Protein AF-A0A2W6C0K3-F1 (afdb_monomer_lite)

Structure (mmCIF, N/CA/C/O backbone):
data_AF-A0A2W6C0K3-F1
#
_entry.id   AF-A0A2W6C0K3-F1
#
loop_
_atom_site.group_PDB
_atom_site.id
_atom_site.type_symbol
_atom_site.label_atom_id
_atom_site.label_alt_id
_atom_site.label_comp_id
_atom_site.label_asym_id
_atom_site.label_entity_id
_atom_site.label_seq_id
_atom_site.pdbx_PDB_ins_code
_atom_site.Cartn_x
_atom_site.Cartn_y
_atom_site.Cartn_z
_atom_site.occupancy
_atom_site.B_iso_or_equiv
_atom_site.auth_seq_id
_atom_site.auth_comp_id
_atom_site.auth_asym_id
_atom_site.auth_atom_id
_atom_site.pdbx_PDB_model_num
ATOM 1 N N . MET A 1 1 ? -0.952 -3.554 39.737 1.00 39.75 1 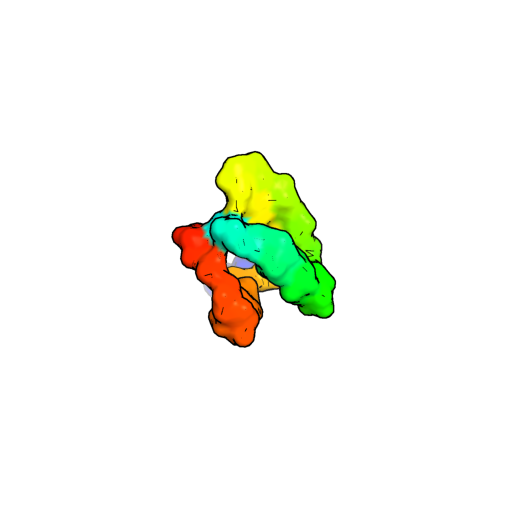MET A N 1
ATOM 2 C CA . MET A 1 1 ? -0.942 -4.238 38.431 1.00 39.75 1 MET A CA 1
ATOM 3 C C . MET A 1 1 ? -2.277 -3.902 37.786 1.00 39.75 1 MET A C 1
ATOM 5 O O . MET A 1 1 ? -3.291 -4.358 38.290 1.00 39.75 1 MET A O 1
ATOM 9 N N . ILE A 1 2 ? -2.309 -2.960 36.843 1.00 47.09 2 ILE A N 1
ATOM 10 C CA . ILE A 1 2 ? -3.562 -2.519 36.215 1.00 47.09 2 ILE A CA 1
ATOM 11 C C . ILE A 1 2 ? -3.586 -3.168 34.835 1.00 47.09 2 ILE A C 1
ATOM 13 O O . ILE A 1 2 ? -2.879 -2.728 33.933 1.00 47.09 2 ILE A O 1
ATOM 17 N N . GLU A 1 3 ? -4.344 -4.253 34.703 1.00 54.31 3 GLU A N 1
ATOM 18 C CA . GLU A 1 3 ? -4.707 -4.801 33.400 1.00 54.31 3 GLU A CA 1
ATOM 19 C C . GLU A 1 3 ? -5.737 -3.868 32.770 1.00 54.31 3 GLU A C 1
ATOM 21 O O . GLU A 1 3 ? -6.937 -3.956 33.030 1.00 54.31 3 GLU A O 1
ATOM 26 N N . VAL A 1 4 ? -5.260 -2.945 31.942 1.00 58.44 4 VAL A N 1
ATOM 27 C CA . VAL A 1 4 ? -6.121 -2.283 30.971 1.00 58.44 4 VAL A CA 1
ATOM 28 C C . VAL A 1 4 ? -5.972 -3.074 29.677 1.00 58.44 4 VAL A C 1
ATOM 30 O O . VAL A 1 4 ? -5.065 -2.836 28.889 1.00 58.44 4 VAL A O 1
ATOM 33 N N . CYS A 1 5 ? -6.872 -4.033 29.440 1.00 50.81 5 CYS A N 1
ATOM 34 C CA . CYS A 1 5 ? -7.234 -4.362 28.063 1.00 50.81 5 CYS A CA 1
ATOM 35 C C . CYS A 1 5 ? -7.986 -3.147 27.526 1.00 50.81 5 CYS A C 1
ATOM 37 O O . CYS A 1 5 ? -9.220 -3.107 27.531 1.00 50.81 5 CYS A O 1
ATOM 39 N N . GLU A 1 6 ? -7.237 -2.120 27.134 1.00 48.03 6 GLU A N 1
ATOM 40 C CA . GLU A 1 6 ? -7.785 -1.017 26.375 1.00 48.03 6 GLU A CA 1
ATOM 41 C C . GLU A 1 6 ? -8.282 -1.614 25.060 1.00 48.03 6 GLU A C 1
ATOM 43 O O . GLU A 1 6 ? -7.537 -1.912 24.134 1.00 48.03 6 GLU A O 1
ATOM 48 N N . ARG A 1 7 ? -9.588 -1.870 25.001 1.00 51.16 7 ARG A N 1
ATOM 49 C CA . ARG A 1 7 ? -10.309 -2.077 23.748 1.00 51.16 7 ARG A CA 1
ATOM 50 C C . ARG A 1 7 ? -10.389 -0.730 23.034 1.00 51.16 7 ARG A C 1
ATOM 52 O O . ARG A 1 7 ? -11.477 -0.193 22.837 1.00 51.16 7 ARG A O 1
ATOM 59 N N . THR A 1 8 ? -9.246 -0.141 22.703 1.00 47.91 8 THR A N 1
ATOM 60 C CA . THR A 1 8 ? -9.203 0.942 21.734 1.00 47.91 8 THR A CA 1
ATOM 61 C C . THR A 1 8 ? -9.616 0.322 20.406 1.00 47.91 8 THR A C 1
ATOM 63 O O . THR A 1 8 ? -9.171 -0.760 20.033 1.00 47.91 8 THR A O 1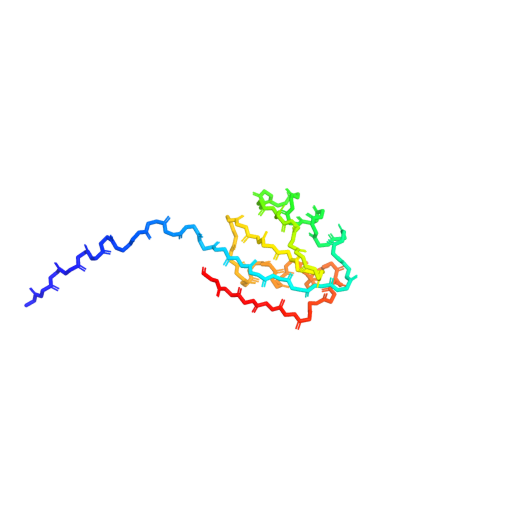
ATOM 66 N N . SER A 1 9 ? -10.635 0.933 19.810 1.00 45.78 9 SER A N 1
ATOM 67 C CA . SER A 1 9 ? -11.327 0.558 18.580 1.00 45.78 9 SER A CA 1
ATOM 68 C C . SER A 1 9 ? -10.548 -0.367 17.644 1.00 45.78 9 SER A C 1
ATOM 70 O O . SER A 1 9 ? -9.381 -0.116 17.356 1.00 45.78 9 SER A 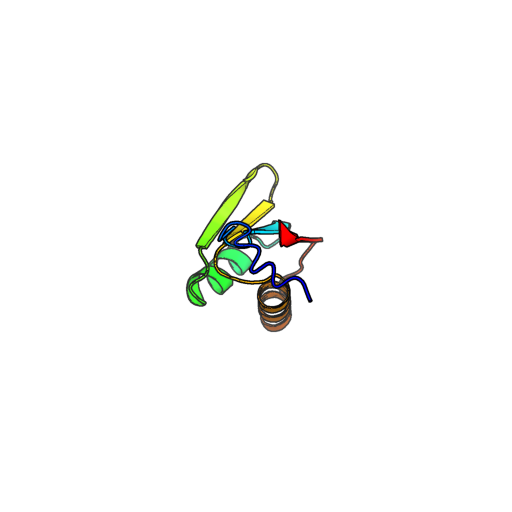O 1
ATOM 72 N N . GLN A 1 10 ? -11.239 -1.344 17.050 1.00 49.88 10 GLN A N 1
ATOM 73 C CA . GLN A 1 10 ? -10.819 -1.998 15.806 1.00 49.88 10 GLN A CA 1
ATOM 74 C C . GLN A 1 10 ? -10.780 -0.959 14.663 1.00 49.88 10 GLN A C 1
ATOM 76 O O . GLN A 1 10 ? -11.558 -1.038 13.713 1.00 49.88 10 GLN A O 1
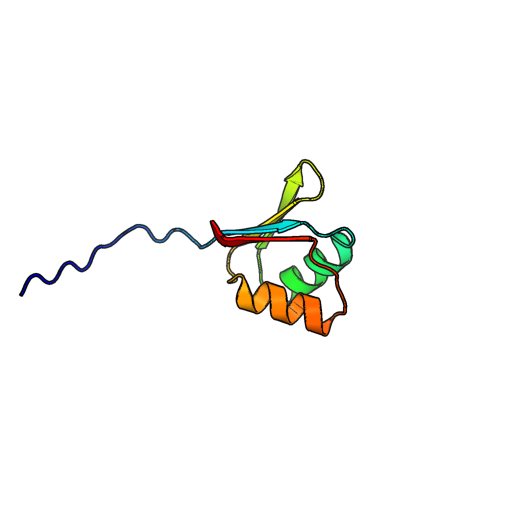ATOM 81 N N . LEU A 1 11 ? -9.929 0.060 14.773 1.00 54.41 11 LEU A N 1
ATOM 82 C CA . LEU A 1 11 ? -9.604 0.974 13.699 1.00 54.41 11 LEU A CA 1
ATOM 83 C C . LEU A 1 11 ? -8.891 0.082 12.698 1.00 54.41 11 LEU A C 1
ATOM 85 O O . LEU A 1 11 ? -7.806 -0.428 12.972 1.00 54.41 11 LEU A O 1
ATOM 89 N N . ARG A 1 12 ? -9.569 -0.261 11.602 1.00 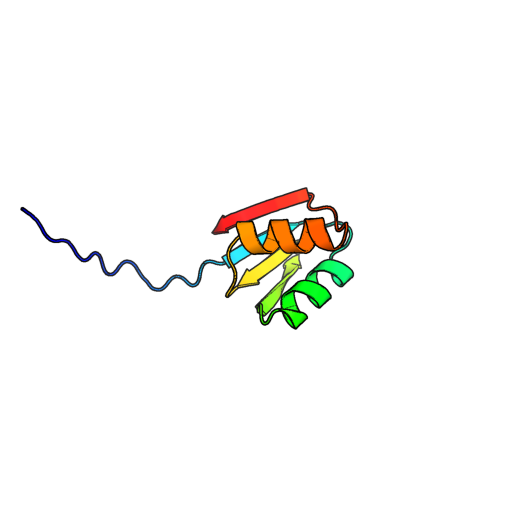60.59 12 ARG A N 1
ATOM 90 C CA . ARG A 1 12 ? -8.892 -0.972 10.525 1.00 60.59 12 ARG A CA 1
ATOM 91 C C . ARG A 1 12 ? -7.780 -0.027 10.081 1.00 60.59 12 ARG A C 1
ATOM 93 O O . ARG A 1 12 ? -8.144 1.047 9.618 1.00 60.59 12 ARG A O 1
ATOM 100 N N . PRO A 1 13 ? -6.494 -0.376 10.268 1.00 70.31 13 PRO A N 1
ATOM 101 C CA . PRO A 1 13 ? -5.414 0.537 9.937 1.00 70.31 13 PRO A CA 1
ATOM 102 C C . PRO A 1 13 ? -5.548 0.867 8.455 1.00 70.31 13 PRO A C 1
ATOM 104 O O . PRO A 1 13 ? -5.538 -0.042 7.612 1.00 70.31 13 PRO A O 1
ATOM 107 N N . ASP A 1 14 ? -5.790 2.141 8.167 1.00 82.88 14 ASP A N 1
ATOM 108 C CA . ASP A 1 14 ? -5.814 2.650 6.809 1.00 82.88 14 ASP A CA 1
ATOM 109 C C . ASP A 1 14 ? -4.458 3.285 6.530 1.00 82.88 14 ASP A C 1
ATOM 111 O O . ASP A 1 14 ? -3.827 3.890 7.389 1.00 82.88 14 ASP A O 1
ATOM 115 N N . VAL A 1 15 ? -3.927 3.052 5.341 1.00 89.56 15 VAL A N 1
ATOM 116 C CA . VAL A 1 15 ? -2.620 3.565 4.957 1.00 89.56 15 VAL A CA 1
ATOM 117 C C . VAL A 1 15 ? -2.822 4.445 3.751 1.00 89.56 15 VAL A C 1
ATOM 119 O O . VAL A 1 15 ? -3.238 3.988 2.685 1.00 89.56 15 VAL A O 1
ATOM 122 N N . PHE A 1 16 ? -2.494 5.718 3.912 1.00 90.19 16 PHE A N 1
ATOM 123 C CA . PHE A 1 16 ? -2.451 6.652 2.811 1.00 90.19 16 PHE A CA 1
ATOM 124 C C . PHE A 1 16 ? -1.153 6.464 2.029 1.00 90.19 16 PHE A C 1
ATOM 126 O O . PHE A 1 16 ? -0.053 6.527 2.576 1.00 90.19 16 PHE A O 1
ATOM 133 N N . VAL A 1 17 ? -1.286 6.246 0.729 1.00 90.00 17 VAL A N 1
ATOM 134 C CA . VAL A 1 17 ? -0.187 6.026 -0.199 1.00 90.00 17 VAL A CA 1
ATOM 135 C C . VAL A 1 17 ? -0.307 7.020 -1.339 1.00 90.00 17 VAL A C 1
ATOM 137 O O . VAL A 1 17 ? -1.317 7.061 -2.038 1.00 90.00 17 VAL A O 1
ATOM 140 N N . ARG A 1 18 ? 0.746 7.785 -1.600 1.00 89.94 18 ARG A N 1
ATOM 141 C CA . ARG A 1 18 ? 0.845 8.616 -2.802 1.00 89.94 18 ARG A CA 1
ATOM 142 C C . ARG A 1 18 ? 1.839 7.976 -3.752 1.00 89.94 18 ARG A C 1
ATOM 144 O O . ARG A 1 18 ? 2.989 7.732 -3.389 1.00 89.94 18 ARG A O 1
ATOM 151 N N . SER A 1 19 ? 1.411 7.706 -4.980 1.00 85.88 19 SER A N 1
ATOM 152 C CA . SER A 1 19 ? 2.285 7.144 -6.011 1.00 85.88 19 SER A CA 1
ATOM 153 C C . SER A 1 19 ? 1.991 7.761 -7.379 1.00 85.88 19 SER A C 1
ATOM 155 O O . SER A 1 19 ? 0.826 7.847 -7.778 1.00 85.88 19 SER A O 1
ATOM 157 N N . PRO A 1 20 ? 3.028 8.115 -8.163 1.00 84.50 20 PRO A N 1
ATOM 158 C CA . PRO A 1 20 ? 2.850 8.551 -9.544 1.00 84.50 20 PRO A CA 1
ATOM 159 C C . PRO A 1 20 ? 2.378 7.396 -10.444 1.00 84.50 20 PRO A C 1
ATOM 161 O O . PRO A 1 20 ? 1.778 7.634 -11.489 1.00 84.50 20 PRO A O 1
ATOM 164 N N . ARG A 1 21 ? 2.582 6.136 -10.027 1.00 83.56 21 ARG A N 1
ATOM 165 C CA . ARG A 1 21 ? 2.126 4.918 -10.718 1.00 83.56 21 ARG A CA 1
ATOM 166 C C . ARG A 1 21 ? 0.947 4.253 -9.993 1.00 83.56 21 ARG A C 1
ATOM 168 O O . ARG A 1 21 ? 0.932 3.041 -9.778 1.00 83.56 21 ARG A O 1
ATOM 175 N N . ARG A 1 22 ? -0.079 5.048 -9.666 1.00 83.38 22 ARG A N 1
ATOM 176 C CA . ARG A 1 22 ? -1.266 4.613 -8.902 1.00 83.38 22 ARG A CA 1
ATOM 177 C C . ARG A 1 22 ? -1.980 3.379 -9.465 1.00 83.38 22 ARG A C 1
ATOM 179 O O . ARG A 1 22 ? -2.320 2.491 -8.702 1.00 83.38 22 ARG A O 1
ATOM 186 N N . SER A 1 23 ? -2.158 3.274 -10.783 1.00 84.81 23 SER A N 1
ATOM 187 C CA . SER A 1 23 ? -2.882 2.153 -11.406 1.00 84.81 23 SER A CA 1
ATOM 188 C C . SER A 1 23 ? -2.165 0.811 -11.235 1.00 84.81 23 SER A C 1
ATOM 190 O O . SER A 1 23 ? -2.809 -0.208 -10.990 1.00 84.81 23 SER A O 1
ATOM 192 N N . GLY A 1 24 ? -0.831 0.816 -11.330 1.00 86.19 24 GLY A N 1
ATOM 193 C CA . GLY A 1 24 ? -0.008 -0.363 -11.069 1.00 86.19 24 GLY A CA 1
ATOM 194 C C . GLY A 1 24 ? -0.089 -0.782 -9.605 1.00 86.19 24 GLY A C 1
ATOM 195 O O . GLY A 1 24 ? -0.305 -1.957 -9.319 1.00 86.19 24 GLY A O 1
ATOM 196 N N . LEU A 1 25 ? 0.001 0.192 -8.691 1.00 85.31 25 LEU A N 1
ATOM 197 C CA . LEU A 1 25 ? -0.078 -0.066 -7.256 1.00 85.31 25 LEU A CA 1
ATOM 198 C C . LEU A 1 25 ? -1.447 -0.641 -6.876 1.00 85.31 25 LEU A C 1
ATOM 200 O O . LEU A 1 25 ? -1.512 -1.704 -6.273 1.00 85.31 25 LEU A O 1
ATOM 204 N N . THR A 1 26 ? -2.541 0.002 -7.296 1.00 89.56 26 THR A N 1
ATOM 205 C CA . THR A 1 26 ? -3.907 -0.466 -7.027 1.00 89.56 26 THR A CA 1
ATOM 206 C C . THR A 1 26 ? -4.096 -1.913 -7.468 1.00 89.56 26 THR A C 1
ATOM 208 O O . THR A 1 26 ? -4.594 -2.718 -6.694 1.00 89.56 26 THR A O 1
ATOM 211 N N . ARG A 1 27 ? -3.634 -2.281 -8.670 1.00 90.50 27 ARG A N 1
ATOM 212 C CA . ARG A 1 27 ? -3.777 -3.652 -9.179 1.00 90.50 27 ARG A CA 1
ATOM 213 C C . ARG A 1 27 ? -3.054 -4.682 -8.311 1.00 90.50 27 ARG A C 1
ATOM 215 O O . ARG A 1 27 ? -3.626 -5.730 -8.024 1.00 90.50 27 ARG A O 1
ATOM 222 N N . VAL A 1 28 ? -1.821 -4.384 -7.904 1.00 90.31 28 VAL A N 1
ATOM 223 C CA . VAL A 1 28 ? -1.017 -5.262 -7.040 1.00 90.31 28 VAL A CA 1
ATOM 224 C C . VAL A 1 28 ? -1.692 -5.425 -5.680 1.00 90.31 28 VAL A C 1
ATOM 226 O O . VAL A 1 28 ? -1.922 -6.544 -5.232 1.00 90.31 28 VAL A O 1
ATOM 229 N N . LEU A 1 29 ? -2.082 -4.313 -5.057 1.00 89.56 29 LEU A N 1
ATOM 230 C CA . LEU A 1 29 ? -2.694 -4.314 -3.731 1.00 89.56 29 LEU A CA 1
ATOM 231 C C . LEU A 1 29 ? -4.061 -5.022 -3.731 1.00 89.56 29 LEU A C 1
ATOM 233 O O . LEU A 1 29 ? -4.317 -5.850 -2.861 1.00 89.56 29 LEU A O 1
ATOM 237 N N . THR A 1 30 ? -4.908 -4.780 -4.736 1.00 90.00 30 THR A N 1
ATOM 238 C CA . THR A 1 30 ? -6.193 -5.484 -4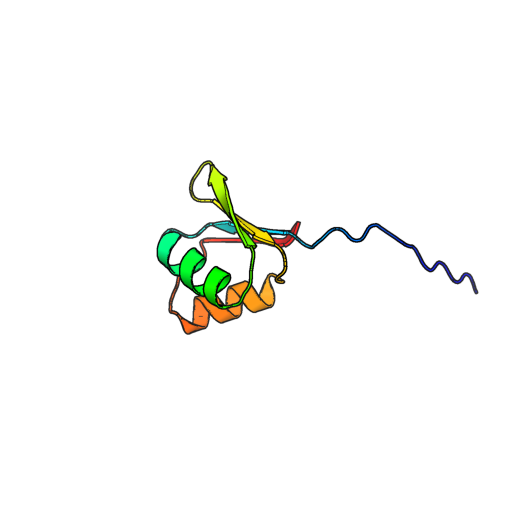.888 1.00 90.00 30 THR A CA 1
ATOM 239 C C . THR A 1 30 ? -5.998 -6.974 -5.166 1.00 90.00 30 THR A C 1
ATOM 241 O O . THR A 1 30 ? -6.730 -7.792 -4.615 1.00 90.00 30 THR A O 1
ATOM 244 N N . SER A 1 31 ? -4.983 -7.359 -5.948 1.00 89.81 31 SER A N 1
ATOM 245 C CA . SER A 1 31 ? -4.637 -8.775 -6.156 1.00 89.81 31 SER A CA 1
ATOM 246 C C . SER A 1 31 ? -4.186 -9.471 -4.871 1.00 89.81 31 SER A C 1
ATOM 248 O O . SER A 1 31 ? -4.330 -10.685 -4.756 1.00 89.81 31 SER A O 1
ATOM 250 N N . MET A 1 32 ? -3.636 -8.721 -3.917 1.00 86.81 32 MET A N 1
ATOM 251 C CA . MET A 1 32 ? -3.244 -9.215 -2.596 1.00 86.81 32 MET A CA 1
ATOM 252 C C . MET A 1 32 ? -4.402 -9.212 -1.583 1.00 86.81 32 MET A C 1
ATOM 254 O O . MET A 1 32 ? -4.198 -9.576 -0.428 1.00 86.81 32 MET A O 1
ATOM 258 N N . GLY A 1 33 ? -5.609 -8.815 -2.000 1.00 87.62 33 GLY A N 1
ATOM 259 C CA . GLY A 1 33 ? -6.796 -8.764 -1.145 1.00 87.62 33 GLY A CA 1
ATOM 260 C C . GLY A 1 33 ? -6.939 -7.478 -0.328 1.00 87.62 33 GLY A C 1
ATOM 261 O O . GLY A 1 33 ? -7.771 -7.432 0.574 1.00 87.62 33 GLY A O 1
ATOM 262 N N . ALA A 1 34 ? -6.156 -6.436 -0.624 1.00 88.75 34 ALA A N 1
ATOM 263 C CA . ALA A 1 34 ? -6.310 -5.137 0.020 1.00 88.75 34 ALA A CA 1
ATOM 264 C C . ALA A 1 34 ? -7.422 -4.316 -0.648 1.00 88.75 34 ALA A C 1
ATOM 266 O O . ALA A 1 34 ? -7.566 -4.298 -1.877 1.00 88.75 34 ALA A O 1
ATOM 267 N N . THR A 1 35 ? -8.173 -3.575 0.162 1.00 89.94 35 THR A N 1
ATOM 268 C CA . THR A 1 35 ? -9.180 -2.638 -0.334 1.00 89.94 35 THR A CA 1
ATOM 269 C C . THR A 1 35 ? -8.505 -1.299 -0.586 1.00 89.94 35 THR A C 1
ATOM 271 O O . THR A 1 35 ? -8.013 -0.662 0.343 1.00 89.94 35 THR A O 1
ATOM 274 N N . VAL A 1 36 ? -8.472 -0.874 -1.848 1.00 90.56 36 VAL A N 1
ATOM 275 C CA . VAL A 1 36 ? -7.840 0.381 -2.265 1.00 90.56 36 VAL A CA 1
ATOM 276 C C . VAL A 1 36 ? -8.916 1.371 -2.685 1.00 90.56 36 VAL A C 1
ATOM 278 O O . VAL A 1 36 ? -9.678 1.107 -3.613 1.00 90.56 36 VAL A O 1
ATOM 281 N N . LEU A 1 37 ? -8.943 2.526 -2.032 1.00 89.94 37 LEU A N 1
ATOM 282 C CA . LEU A 1 37 ? -9.802 3.650 -2.363 1.00 89.94 37 LEU A CA 1
ATOM 283 C C . LEU A 1 37 ? -8.957 4.764 -2.982 1.00 89.94 37 LEU A C 1
ATOM 285 O O . LEU A 1 37 ? -7.892 5.111 -2.474 1.00 89.94 37 LEU A O 1
ATOM 289 N N . VAL A 1 38 ? -9.401 5.301 -4.116 1.00 87.44 38 VAL A N 1
ATOM 290 C CA . VAL A 1 38 ? -8.689 6.393 -4.784 1.00 87.44 38 VAL A CA 1
ATOM 291 C C . VAL A 1 38 ? -9.084 7.707 -4.129 1.00 87.44 38 VAL A C 1
ATOM 293 O O . VAL A 1 38 ? -10.245 8.099 -4.181 1.00 87.44 38 VAL A O 1
ATOM 296 N N . GLU A 1 39 ? -8.102 8.390 -3.556 1.00 85.31 39 GLU A N 1
ATOM 297 C CA . GLU A 1 39 ? -8.269 9.693 -2.925 1.00 85.31 39 GLU A CA 1
ATOM 298 C C . GLU A 1 39 ? -7.941 10.825 -3.911 1.00 85.31 39 GLU A C 1
ATOM 300 O O . GLU A 1 39 ? -7.266 10.650 -4.938 1.00 85.31 39 GLU A O 1
ATOM 305 N N . SER A 1 40 ? -8.405 12.030 -3.583 1.00 79.06 40 SER A N 1
ATOM 306 C CA . SER A 1 40 ? -8.108 13.231 -4.367 1.00 79.06 40 SER A CA 1
ATOM 307 C C . SER A 1 40 ? -6.598 13.501 -4.442 1.00 79.06 40 SER A C 1
ATOM 309 O O . SER A 1 40 ? -5.841 13.248 -3.507 1.00 79.06 40 SER A O 1
ATOM 311 N N . GLY A 1 41 ? -6.136 14.036 -5.576 1.00 73.75 41 GLY A N 1
ATOM 312 C CA . GLY A 1 41 ? -4.747 14.482 -5.722 1.00 73.75 41 GLY A CA 1
ATOM 313 C C . GLY A 1 41 ? -3.702 13.363 -5.812 1.00 73.75 41 GLY A C 1
ATOM 314 O O . GLY A 1 41 ? -2.591 13.562 -5.336 1.00 73.75 41 GLY A O 1
ATOM 315 N N . HIS A 1 42 ? -4.020 12.225 -6.442 1.00 74.75 42 HIS A N 1
ATOM 316 C CA . HIS A 1 42 ? -3.121 11.065 -6.633 1.00 74.75 42 HIS A CA 1
ATOM 317 C C . HIS A 1 42 ? -2.806 10.254 -5.362 1.00 74.75 42 HIS A C 1
ATOM 319 O O . HIS A 1 42 ? -1.866 9.455 -5.362 1.00 74.75 42 HIS A O 1
ATOM 325 N N . GLY A 1 43 ? -3.596 10.438 -4.303 1.00 86.81 43 GLY A N 1
ATOM 326 C CA . GLY A 1 43 ? -3.568 9.586 -3.121 1.00 86.81 43 GLY A CA 1
ATOM 327 C C . GLY A 1 43 ? -4.347 8.285 -3.323 1.00 86.81 43 GLY A C 1
ATOM 328 O O . GLY A 1 43 ? -5.261 8.196 -4.144 1.00 86.81 43 GLY A O 1
ATOM 329 N N . LEU A 1 44 ? -3.985 7.272 -2.555 1.00 89.06 44 LEU A N 1
ATOM 330 C CA . LEU A 1 44 ? -4.672 5.998 -2.426 1.00 89.06 44 LEU A CA 1
ATOM 331 C C . LEU A 1 44 ? -4.798 5.719 -0.930 1.00 89.06 44 LEU A C 1
ATOM 333 O O . LEU A 1 44 ? -3.790 5.728 -0.235 1.00 89.06 44 LEU A O 1
ATOM 337 N N . SER A 1 45 ? -6.000 5.470 -0.428 1.00 90.44 45 SER A N 1
ATOM 338 C CA . SER A 1 45 ? -6.176 4.903 0.909 1.00 90.44 45 SER A CA 1
ATOM 339 C C . SER A 1 45 ? -6.273 3.387 0.776 1.00 90.44 45 SER A C 1
ATOM 341 O O . SER A 1 45 ? -7.041 2.867 -0.034 1.00 90.44 45 SER A O 1
ATOM 343 N N . VAL A 1 46 ? -5.442 2.667 1.518 1.00 90.31 46 VAL A N 1
ATOM 344 C CA . VAL A 1 46 ? -5.369 1.207 1.497 1.00 90.31 46 VAL A CA 1
ATOM 345 C C . VAL A 1 46 ? -5.810 0.697 2.854 1.00 90.31 46 VAL A C 1
ATOM 347 O O . VAL A 1 46 ? -5.227 1.053 3.869 1.00 90.31 46 VAL A O 1
ATOM 350 N N . THR A 1 47 ? -6.823 -0.159 2.875 1.00 89.56 47 THR A N 1
ATOM 351 C CA . THR A 1 47 ? -7.341 -0.777 4.098 1.00 89.56 47 THR A CA 1
ATOM 352 C C . THR A 1 47 ? -7.179 -2.289 4.044 1.00 89.56 47 THR A C 1
ATOM 354 O O . THR A 1 47 ? -7.177 -2.907 2.975 1.00 89.56 47 THR A O 1
ATOM 357 N N . GLY A 1 48 ? -7.028 -2.896 5.223 1.00 84.69 48 GLY A N 1
ATOM 358 C CA . GLY A 1 48 ? -6.805 -4.339 5.351 1.00 84.69 48 GLY A CA 1
ATOM 359 C C . GLY A 1 48 ? -5.352 -4.764 5.137 1.00 84.69 48 GLY A C 1
ATOM 360 O O . GLY A 1 48 ? -5.076 -5.960 5.097 1.00 84.69 48 GLY A O 1
ATOM 361 N N . MET A 1 49 ? -4.423 -3.808 5.030 1.00 87.31 49 MET A N 1
ATOM 362 C CA . MET A 1 49 ? -2.999 -4.087 4.912 1.00 87.31 49 MET A CA 1
ATOM 363 C C . MET A 1 49 ? -2.152 -3.004 5.573 1.00 87.31 49 MET A C 1
ATOM 365 O O . MET A 1 49 ? -2.466 -1.821 5.491 1.00 87.31 49 MET A O 1
ATOM 369 N N . ASP A 1 50 ? -1.070 -3.426 6.217 1.00 86.19 50 ASP A N 1
ATOM 370 C CA . ASP A 1 50 ? -0.122 -2.542 6.879 1.00 86.19 50 ASP A CA 1
ATOM 371 C C . ASP A 1 50 ? 0.837 -1.855 5.891 1.00 86.19 50 ASP A C 1
ATOM 373 O O . ASP A 1 50 ? 1.073 -2.318 4.769 1.00 86.19 50 ASP A O 1
ATOM 377 N N . ALA A 1 51 ? 1.431 -0.748 6.337 1.00 87.69 51 ALA A N 1
ATOM 378 C CA . ALA A 1 51 ? 2.347 0.048 5.529 1.00 87.69 51 ALA A CA 1
ATOM 379 C C . ALA A 1 51 ? 3.600 -0.733 5.100 1.00 87.69 51 ALA A C 1
ATOM 381 O O . ALA A 1 51 ? 4.046 -0.582 3.962 1.00 87.69 51 ALA A O 1
ATOM 382 N N . CYS A 1 52 ? 4.142 -1.610 5.951 1.00 87.62 52 CYS A N 1
ATOM 383 C CA . CYS A 1 52 ? 5.316 -2.414 5.603 1.00 87.62 52 CYS A CA 1
ATOM 384 C C . CYS A 1 52 ? 5.020 -3.349 4.427 1.00 87.62 52 CYS A C 1
ATOM 386 O O . CYS A 1 52 ? 5.782 -3.375 3.461 1.00 87.62 52 CYS A O 1
ATOM 388 N N . ARG A 1 53 ? 3.886 -4.058 4.448 1.00 88.94 53 ARG A N 1
ATOM 389 C CA . ARG A 1 53 ? 3.460 -4.909 3.329 1.00 88.94 53 ARG A CA 1
ATOM 390 C C . ARG A 1 53 ? 3.214 -4.125 2.050 1.00 88.94 53 ARG A C 1
ATOM 392 O O . ARG A 1 53 ? 3.608 -4.590 0.981 1.00 88.94 53 ARG A O 1
ATOM 399 N N . ILE A 1 54 ? 2.615 -2.938 2.145 1.00 88.88 54 ILE A N 1
ATOM 400 C CA . ILE A 1 54 ? 2.426 -2.048 0.990 1.00 88.88 54 ILE A CA 1
ATOM 401 C C . ILE A 1 54 ? 3.785 -1.648 0.397 1.00 88.88 54 ILE A C 1
ATOM 403 O O . ILE A 1 54 ? 3.975 -1.743 -0.817 1.00 88.88 54 ILE A O 1
ATOM 407 N N . ALA A 1 55 ? 4.744 -1.253 1.239 1.00 88.62 55 ALA A N 1
ATOM 408 C CA . ALA A 1 55 ? 6.089 -0.880 0.808 1.00 88.62 55 ALA A CA 1
ATOM 409 C C . ALA A 1 55 ? 6.829 -2.054 0.151 1.00 88.62 55 ALA A C 1
ATOM 411 O O . ALA A 1 55 ? 7.422 -1.887 -0.915 1.00 88.62 55 ALA A O 1
ATOM 412 N N . SER A 1 56 ? 6.753 -3.253 0.738 1.00 90.94 56 SER A N 1
ATOM 413 C CA . SER A 1 56 ? 7.362 -4.459 0.168 1.00 90.94 56 SER A CA 1
ATOM 414 C C . SER A 1 56 ? 6.766 -4.819 -1.193 1.00 90.94 56 SER A C 1
ATOM 416 O O . SER A 1 56 ? 7.515 -5.103 -2.126 1.00 90.94 56 SER A O 1
ATOM 418 N N . ALA A 1 57 ? 5.439 -4.762 -1.339 1.00 90.25 57 ALA A N 1
ATOM 419 C CA . ALA A 1 57 ? 4.773 -5.027 -2.611 1.00 90.25 57 ALA A CA 1
ATOM 420 C C . ALA A 1 57 ? 5.169 -3.997 -3.680 1.00 90.25 57 ALA A C 1
ATOM 422 O O . ALA A 1 57 ? 5.493 -4.355 -4.812 1.00 90.25 57 ALA A O 1
ATOM 423 N N . ALA A 1 58 ? 5.213 -2.714 -3.322 1.00 89.69 58 ALA A N 1
ATOM 424 C CA . ALA A 1 58 ? 5.649 -1.673 -4.242 1.00 89.69 58 ALA A CA 1
ATOM 425 C C . ALA A 1 58 ? 7.105 -1.868 -4.686 1.00 89.69 58 ALA A C 1
ATOM 427 O O . ALA A 1 58 ? 7.392 -1.780 -5.880 1.00 89.69 58 ALA A O 1
ATOM 428 N N . ALA A 1 59 ? 8.003 -2.203 -3.756 1.00 89.75 59 ALA A N 1
ATOM 429 C CA . ALA A 1 59 ? 9.402 -2.486 -4.059 1.00 89.75 59 ALA A CA 1
ATOM 430 C C . ALA A 1 59 ? 9.558 -3.702 -4.989 1.00 89.75 59 ALA A C 1
ATOM 432 O O . ALA A 1 59 ? 10.270 -3.612 -5.987 1.00 89.75 59 ALA A O 1
ATOM 433 N N . ALA A 1 60 ? 8.841 -4.799 -4.722 1.00 91.94 60 ALA A N 1
ATOM 434 C CA . ALA A 1 60 ? 8.879 -6.014 -5.541 1.00 91.94 60 ALA A CA 1
ATOM 435 C C . ALA A 1 60 ? 8.412 -5.780 -6.989 1.00 91.94 60 ALA A C 1
ATOM 437 O O . ALA A 1 60 ? 8.901 -6.420 -7.918 1.00 91.94 60 ALA A O 1
ATOM 438 N N . HIS A 1 61 ? 7.485 -4.842 -7.188 1.00 89.19 61 HIS A N 1
ATOM 439 C CA . HIS A 1 61 ? 6.952 -4.482 -8.501 1.00 89.19 61 HIS A CA 1
ATOM 440 C C . HIS A 1 61 ? 7.602 -3.224 -9.110 1.00 89.19 61 HIS A C 1
ATOM 442 O O . HIS A 1 61 ? 7.127 -2.732 -10.136 1.00 89.19 61 HIS A O 1
ATOM 448 N N . PHE A 1 62 ? 8.679 -2.700 -8.508 1.00 90.44 62 PHE A N 1
ATOM 449 C CA . PHE A 1 62 ? 9.375 -1.477 -8.939 1.00 90.44 62 PHE A CA 1
ATOM 450 C C . PHE A 1 62 ? 8.434 -0.268 -9.101 1.00 90.44 62 PHE A C 1
ATOM 452 O O . PHE A 1 62 ? 8.538 0.533 -10.039 1.00 90.44 62 PHE A O 1
ATOM 459 N N . ILE A 1 63 ? 7.475 -0.145 -8.184 1.00 89.62 63 ILE A N 1
ATOM 460 C CA . ILE A 1 63 ? 6.500 0.939 -8.147 1.00 89.62 63 ILE A CA 1
ATOM 461 C C . ILE A 1 63 ? 7.009 2.007 -7.172 1.00 89.62 63 ILE A C 1
ATOM 463 O O . ILE A 1 63 ? 7.114 1.742 -5.976 1.00 89.62 63 ILE A O 1
ATOM 467 N N . PRO A 1 64 ? 7.311 3.229 -7.641 1.00 87.38 64 PRO A N 1
ATOM 468 C CA . PRO A 1 64 ? 7.748 4.302 -6.760 1.00 87.38 64 PRO A CA 1
ATOM 469 C C . PRO A 1 64 ? 6.602 4.751 -5.846 1.00 87.38 64 PRO A C 1
ATOM 471 O O . PRO A 1 64 ? 5.487 5.012 -6.311 1.00 87.38 64 PRO A O 1
ATOM 474 N N . ILE A 1 65 ? 6.898 4.889 -4.556 1.00 89.06 65 ILE A N 1
ATOM 475 C CA . ILE A 1 65 ? 6.023 5.518 -3.565 1.00 89.06 65 ILE A CA 1
ATOM 476 C C . ILE A 1 65 ? 6.615 6.888 -3.227 1.00 89.06 65 ILE A C 1
ATOM 478 O O . ILE A 1 65 ? 7.803 6.998 -2.939 1.00 89.06 65 ILE A O 1
ATOM 482 N N . GLN A 1 66 ? 5.790 7.930 -3.299 1.00 91.06 66 GLN A N 1
ATOM 483 C CA . GLN A 1 66 ? 6.150 9.290 -2.885 1.00 91.06 66 GLN A CA 1
ATOM 484 C C . GLN A 1 66 ? 5.843 9.523 -1.407 1.00 91.06 66 GLN A C 1
ATOM 486 O O . GLN A 1 66 ? 6.592 10.212 -0.729 1.00 91.06 66 GLN A O 1
ATOM 491 N N . GLU A 1 67 ? 4.741 8.957 -0.920 1.00 90.44 67 GLU A N 1
ATOM 492 C CA . GLU A 1 67 ? 4.282 9.127 0.455 1.00 90.44 67 GLU A CA 1
ATOM 493 C C . GLU A 1 67 ? 3.649 7.827 0.941 1.00 90.44 67 GLU A C 1
ATOM 495 O O . GLU A 1 67 ? 2.903 7.189 0.192 1.00 90.44 67 GLU A O 1
ATOM 500 N N . LEU A 1 68 ? 3.946 7.448 2.182 1.00 90.00 68 LEU A N 1
ATOM 501 C CA . LEU A 1 68 ? 3.375 6.286 2.848 1.00 90.00 68 LEU A CA 1
ATOM 502 C C . LEU A 1 68 ? 3.108 6.637 4.312 1.00 90.00 68 LEU A C 1
ATOM 504 O O . LEU A 1 68 ? 4.037 6.689 5.116 1.00 90.00 68 LEU A O 1
ATOM 508 N N . THR A 1 69 ? 1.843 6.870 4.643 1.00 88.62 69 THR A N 1
ATOM 509 C CA . THR A 1 69 ? 1.422 7.403 5.940 1.00 88.62 69 THR A CA 1
ATOM 510 C C . THR A 1 69 ? 0.343 6.497 6.539 1.00 88.62 69 THR A C 1
ATOM 512 O O . THR A 1 69 ? -0.781 6.498 6.034 1.00 88.62 69 THR A O 1
ATOM 515 N N . PRO A 1 70 ? 0.654 5.711 7.586 1.00 86.00 70 PRO A N 1
ATOM 516 C CA . PRO A 1 70 ? -0.350 4.980 8.360 1.00 86.00 70 PRO A CA 1
ATOM 517 C C . PRO A 1 70 ? -1.294 5.949 9.089 1.00 86.00 70 PRO A C 1
ATOM 519 O O . PRO A 1 70 ? -0.832 6.977 9.591 1.00 86.00 70 PRO A O 1
ATOM 522 N N . ARG A 1 71 ? -2.586 5.625 9.147 1.00 82.00 71 ARG A N 1
ATOM 523 C CA . ARG A 1 71 ? -3.656 6.395 9.792 1.00 82.00 71 ARG A CA 1
ATOM 524 C C . ARG A 1 71 ? -4.487 5.514 10.725 1.00 82.00 71 ARG A C 1
ATOM 526 O O . ARG A 1 71 ? -4.586 4.286 10.478 1.00 82.00 71 ARG A O 1
#

Sequence (71 aa):
MIEVCERTSQLRPDVFVRSPRRSGLTRVLTSMGATVLVESGHGLSVTGMDACRIASAAAAHFIPIQELTPR

Foldseek 3Di:
DDPPPPPPDPPQWKKKWAFPPLVVLCVQLVVVVWDWDQDPPRIIITGPDDQVVSVVSCVVVVTDIPDIGID

Secondary structure (DSSP, 8-state):
-------------EEEEE-TTHHHHHHHHHHTT-EEEEPGGGEEEEESS-HHHHHHHHHHTT---SEEEE-

pLDDT: mean 81.14, std 14.44, range [39.75, 91.94]

Radius of gyration: 14.11 Å; chains: 1; bounding box: 21×24×50 Å